Protein AF-A0A951WKP1-F1 (afdb_monomer_lite)

Radius of gyration: 12.59 Å; chains: 1; bounding box: 35×29×35 Å

Sequence (97 aa):
MQEIYKCFSSYDCVISAGGLTASELMLTQTPSILYATVPHQISRCEYFHSQGWCLYEPSLESTDFNRCLAALADLDTANWDQSGTRAVSKKIKSLLF

pLDDT: mean 80.81, std 15.44, range [44.91, 96.0]

Structure (mmCIF, N/CA/C/O backbone):
data_AF-A0A951WKP1-F1
#
_entry.id   AF-A0A951WKP1-F1
#
loop_
_atom_site.group_PDB
_atom_site.id
_atom_site.type_symbol
_atom_site.label_atom_id
_atom_site.label_alt_id
_atom_site.label_comp_id
_atom_site.label_asym_id
_atom_site.label_entity_id
_atom_site.label_seq_id
_atom_site.pdbx_PDB_ins_code
_atom_site.Cartn_x
_atom_site.Cartn_y
_atom_site.Cartn_z
_atom_site.occupancy
_atom_site.B_iso_or_equiv
_atom_site.auth_seq_id
_atom_site.auth_comp_id
_atom_site.auth_asym_id
_atom_site.auth_atom_id
_atom_site.pdbx_PDB_model_num
ATOM 1 N N . MET A 1 1 ? 2.078 18.864 10.303 1.00 59.06 1 MET A N 1
ATOM 2 C CA . MET A 1 1 ? 2.271 17.400 10.406 1.00 59.06 1 MET A CA 1
ATOM 3 C C . MET A 1 1 ? 1.051 16.695 11.009 1.00 59.06 1 MET A C 1
ATOM 5 O O . MET A 1 1 ? 0.631 15.706 10.444 1.00 59.06 1 MET A O 1
ATOM 9 N N . GLN A 1 2 ? 0.411 17.202 12.075 1.00 64.62 2 GLN A N 1
ATOM 10 C CA . GLN A 1 2 ? -0.781 16.543 12.655 1.00 64.62 2 GLN A CA 1
ATOM 11 C C . GLN A 1 2 ? -2.023 16.511 11.737 1.00 64.62 2 GLN A C 1
ATOM 13 O O . GLN A 1 2 ? -2.803 15.569 11.808 1.00 64.62 2 GLN A O 1
ATOM 18 N N . GLU A 1 3 ? -2.201 17.498 10.854 1.00 80.38 3 GLU A N 1
ATOM 19 C CA . GLU A 1 3 ? -3.387 17.576 9.981 1.00 80.38 3 GLU A CA 1
ATOM 20 C C . GLU A 1 3 ? -3.432 16.486 8.900 1.00 80.38 3 GLU A C 1
ATOM 22 O O . GLU A 1 3 ? -4.497 15.939 8.626 1.00 80.38 3 GLU A O 1
ATOM 27 N N . ILE A 1 4 ? -2.287 16.096 8.327 1.00 83.94 4 ILE A N 1
ATOM 28 C CA . ILE A 1 4 ? -2.273 15.062 7.279 1.00 83.94 4 ILE A CA 1
ATOM 29 C C . ILE A 1 4 ? -2.583 13.672 7.848 1.00 83.94 4 ILE A C 1
ATOM 31 O O . ILE A 1 4 ? -3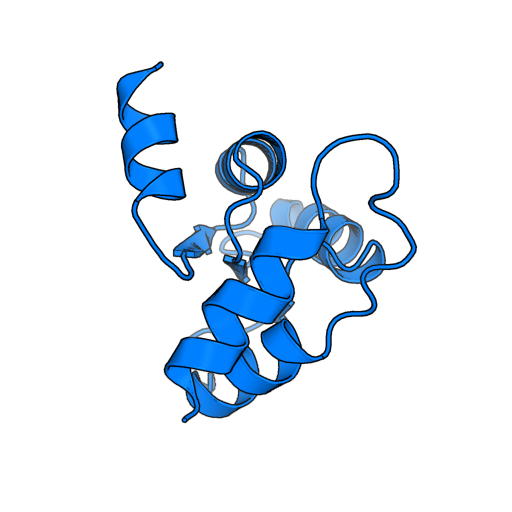.257 12.875 7.207 1.00 83.94 4 ILE A O 1
ATOM 35 N N . TYR A 1 5 ? -2.195 13.411 9.098 1.00 85.81 5 TYR A N 1
ATOM 36 C CA . TYR A 1 5 ? -2.519 12.157 9.779 1.00 85.81 5 TYR A CA 1
ATOM 37 C C . TYR A 1 5 ? -4.005 12.044 10.117 1.00 85.81 5 TYR A C 1
ATOM 39 O O . TYR A 1 5 ? -4.578 10.968 9.973 1.00 85.81 5 TYR A O 1
ATOM 47 N N . LYS A 1 6 ? -4.640 13.159 10.510 1.00 85.75 6 LYS A N 1
ATOM 48 C CA . LYS A 1 6 ? -6.102 13.225 10.665 1.00 85.75 6 LYS A CA 1
ATOM 49 C C . LYS A 1 6 ? -6.813 13.006 9.331 1.00 85.75 6 LYS A C 1
ATOM 51 O O . LYS A 1 6 ? -7.833 12.329 9.287 1.00 85.75 6 LYS A O 1
ATOM 56 N N . CYS A 1 7 ? -6.264 13.567 8.252 1.00 87.62 7 CYS A N 1
ATOM 57 C CA . CYS A 1 7 ? -6.779 13.356 6.906 1.00 87.62 7 CYS A CA 1
ATOM 58 C C . CYS A 1 7 ? -6.755 11.862 6.553 1.00 87.62 7 CYS A C 1
ATOM 60 O O . CYS A 1 7 ? -7.801 11.312 6.232 1.00 87.62 7 CYS A O 1
ATOM 62 N N . PHE A 1 8 ? -5.622 11.169 6.715 1.00 88.19 8 PHE A N 1
ATOM 63 C CA . PHE A 1 8 ? -5.538 9.734 6.419 1.00 88.19 8 PHE A CA 1
ATOM 64 C C . PHE A 1 8 ? -6.511 8.894 7.250 1.00 88.19 8 PHE A C 1
ATOM 66 O O . PHE A 1 8 ? -7.288 8.133 6.678 1.00 88.19 8 PHE A O 1
ATOM 73 N N . SER A 1 9 ? -6.553 9.089 8.571 1.00 84.69 9 SER A N 1
ATOM 74 C CA . SER A 1 9 ? -7.416 8.286 9.446 1.00 84.69 9 SER A CA 1
ATOM 75 C C . SER A 1 9 ? -8.919 8.517 9.233 1.00 84.69 9 SER A C 1
ATOM 77 O O . SER A 1 9 ? -9.729 7.656 9.599 1.00 84.69 9 SER A O 1
ATOM 79 N N . SER A 1 10 ? -9.306 9.638 8.608 1.00 88.38 10 SER A N 1
ATOM 80 C CA . SER A 1 10 ? -10.696 9.901 8.218 1.00 88.38 10 SER A CA 1
ATOM 81 C C . SER A 1 10 ? -11.185 9.060 7.036 1.00 88.38 10 SER A C 1
ATOM 83 O O . SER A 1 10 ? -12.394 8.908 6.886 1.00 88.38 10 SER A O 1
ATOM 85 N N . TYR A 1 11 ? -10.287 8.457 6.250 1.00 87.12 11 TYR A N 1
ATOM 86 C CA . TYR A 1 11 ? -10.655 7.579 5.138 1.00 87.12 11 TYR A CA 1
ATOM 87 C C . TYR A 1 11 ? -10.682 6.106 5.553 1.00 87.12 11 TYR A C 1
ATOM 89 O O . TYR A 1 11 ? -9.969 5.664 6.459 1.00 87.12 11 TYR A O 1
ATOM 97 N N . ASP A 1 12 ? -11.522 5.321 4.883 1.00 86.06 12 ASP A N 1
ATOM 98 C CA . ASP A 1 12 ? -11.592 3.868 5.061 1.00 86.06 12 ASP A CA 1
ATOM 99 C C . ASP A 1 12 ? -10.467 3.127 4.332 1.00 86.06 12 ASP A C 1
ATOM 101 O O . ASP A 1 12 ? -10.016 2.082 4.791 1.00 86.06 12 ASP A O 1
ATOM 105 N N . CYS A 1 13 ? -9.993 3.684 3.218 1.00 88.75 13 CYS A N 1
ATOM 106 C CA . CYS A 1 13 ? -8.838 3.206 2.473 1.00 88.75 13 CYS A CA 1
ATOM 107 C C . CYS A 1 13 ? -8.185 4.381 1.736 1.00 88.75 13 CYS A C 1
ATOM 109 O O . CYS A 1 13 ? -8.882 5.250 1.212 1.00 88.75 13 CYS A O 1
ATOM 111 N N . VAL A 1 14 ? -6.854 4.397 1.660 1.00 92.50 14 VAL A N 1
ATOM 112 C CA . VAL A 1 14 ? -6.085 5.401 0.912 1.00 92.50 14 VAL A CA 1
ATOM 113 C C . VAL A 1 14 ? -5.284 4.737 -0.203 1.00 92.50 14 VAL A C 1
ATOM 115 O O . VAL A 1 14 ? -4.596 3.743 0.008 1.00 92.50 14 VAL A O 1
ATOM 118 N N . ILE A 1 15 ? -5.332 5.320 -1.397 1.00 93.44 15 ILE A N 1
ATOM 119 C CA . ILE A 1 15 ? -4.471 4.945 -2.521 1.00 93.44 15 ILE A CA 1
ATOM 120 C C . ILE A 1 15 ? -3.319 5.947 -2.592 1.00 93.44 15 ILE A C 1
ATOM 122 O O . ILE A 1 15 ? -3.561 7.153 -2.636 1.00 93.44 15 ILE A O 1
ATOM 126 N N . SER A 1 16 ? -2.069 5.478 -2.576 1.00 93.75 16 SER A N 1
ATOM 127 C CA . SER A 1 16 ? -0.913 6.383 -2.579 1.00 93.75 16 SER A CA 1
ATOM 128 C C . SER A 1 16 ? 0.363 5.780 -3.167 1.00 93.75 16 SER A C 1
ATOM 130 O O . SER A 1 16 ? 0.462 4.580 -3.414 1.00 93.75 16 SER A O 1
ATOM 132 N N . ALA A 1 17 ? 1.367 6.633 -3.376 1.00 93.31 17 ALA A N 1
ATOM 133 C CA . ALA A 1 17 ? 2.705 6.220 -3.768 1.00 93.31 17 ALA A CA 1
ATOM 134 C C . ALA A 1 17 ? 3.486 5.620 -2.582 1.00 93.31 17 ALA A C 1
ATOM 136 O O . ALA A 1 17 ? 3.379 6.070 -1.439 1.00 93.31 17 ALA A O 1
ATOM 137 N N . GLY A 1 18 ? 4.360 4.660 -2.876 1.00 91.06 18 GLY A N 1
ATOM 138 C CA . GLY A 1 18 ? 5.199 3.917 -1.933 1.00 91.06 18 GLY A CA 1
ATOM 139 C C . GLY A 1 18 ? 6.362 4.694 -1.319 1.00 91.06 18 GLY A C 1
ATOM 140 O O . GLY A 1 18 ? 7.371 4.096 -0.965 1.00 91.06 18 GLY A O 1
ATOM 141 N N . GLY A 1 19 ? 6.280 6.023 -1.255 1.00 90.44 19 GLY A N 1
ATOM 142 C CA . GLY A 1 19 ? 7.310 6.891 -0.684 1.00 90.44 19 GLY A CA 1
ATOM 143 C C . GLY A 1 19 ? 7.226 6.987 0.843 1.00 90.44 19 GLY A C 1
ATOM 144 O O . GLY A 1 19 ? 6.953 6.011 1.543 1.00 90.44 19 GLY A O 1
ATOM 145 N N . LEU A 1 20 ? 7.441 8.191 1.385 1.00 91.50 20 LEU A N 1
ATOM 146 C CA . LEU A 1 20 ? 7.263 8.449 2.822 1.00 91.50 20 LEU A CA 1
ATOM 147 C C . LEU A 1 20 ? 5.809 8.262 3.270 1.00 91.50 20 LEU A C 1
ATOM 149 O O . LEU A 1 20 ? 5.581 7.784 4.379 1.00 91.50 20 LEU A O 1
ATOM 153 N N . THR A 1 21 ? 4.848 8.537 2.385 1.00 92.06 21 THR A N 1
ATOM 154 C CA . THR A 1 21 ? 3.416 8.366 2.656 1.00 92.06 21 THR A CA 1
ATOM 155 C C . THR A 1 21 ? 3.055 6.951 3.076 1.00 92.06 21 THR A C 1
ATOM 157 O O . THR A 1 21 ? 2.209 6.772 3.943 1.00 92.06 21 THR A O 1
ATOM 160 N N . ALA A 1 22 ? 3.759 5.941 2.564 1.00 91.31 22 ALA A N 1
ATOM 161 C CA . ALA A 1 22 ? 3.578 4.571 3.014 1.00 91.31 22 ALA A CA 1
ATOM 162 C C . ALA A 1 22 ? 3.815 4.434 4.531 1.00 91.31 22 ALA A C 1
ATOM 164 O O . ALA A 1 22 ? 2.982 3.878 5.235 1.00 91.31 22 ALA A O 1
ATOM 165 N N . SER A 1 23 ? 4.886 5.024 5.071 1.00 89.94 23 SER A N 1
ATOM 166 C CA . SER A 1 23 ? 5.156 5.020 6.517 1.00 89.94 23 SER A CA 1
ATOM 167 C C . SER A 1 23 ? 4.130 5.830 7.315 1.00 89.94 23 SER A C 1
ATOM 169 O O . SER A 1 23 ? 3.776 5.441 8.423 1.00 89.94 23 SER A O 1
ATOM 171 N N . GLU A 1 24 ? 3.627 6.934 6.766 1.00 90.69 24 GLU A N 1
ATOM 172 C CA . GLU A 1 24 ? 2.587 7.750 7.407 1.00 90.69 24 GLU A CA 1
ATOM 173 C C . GLU A 1 24 ? 1.251 6.991 7.506 1.00 90.69 24 GLU A C 1
ATOM 175 O O . GLU A 1 24 ? 0.571 7.037 8.535 1.00 90.69 24 GLU A O 1
ATOM 180 N N . LEU A 1 25 ? 0.899 6.232 6.466 1.00 89.69 25 LEU A N 1
ATOM 181 C CA . LEU A 1 25 ? -0.274 5.357 6.446 1.00 89.69 25 LEU A CA 1
ATOM 182 C C . LEU A 1 25 ? -0.129 4.201 7.441 1.00 89.69 25 LEU A C 1
ATOM 184 O O . LEU A 1 25 ? -1.085 3.886 8.146 1.00 89.69 25 LEU A O 1
ATOM 188 N N . MET A 1 26 ? 1.080 3.647 7.589 1.00 84.38 26 MET A N 1
ATOM 189 C CA . MET A 1 26 ? 1.378 2.664 8.638 1.00 84.38 26 MET A CA 1
ATOM 190 C C . MET A 1 26 ? 1.205 3.248 10.040 1.00 84.38 26 MET A C 1
ATOM 192 O O . MET A 1 26 ? 0.526 2.657 10.877 1.00 84.38 26 MET A O 1
ATOM 196 N N . LEU A 1 27 ? 1.775 4.430 10.297 1.00 83.94 27 LEU A N 1
ATOM 197 C CA . LEU A 1 27 ? 1.685 5.102 11.598 1.00 83.94 27 LEU A CA 1
ATOM 198 C C . LEU A 1 27 ? 0.242 5.430 11.989 1.00 83.94 27 LEU A C 1
ATOM 200 O O . LEU A 1 27 ? -0.118 5.345 13.160 1.00 83.94 27 LEU A O 1
ATOM 204 N N . THR A 1 28 ? -0.581 5.803 11.011 1.00 85.25 28 THR A N 1
ATOM 205 C CA . THR A 1 28 ? -2.006 6.098 11.215 1.00 85.25 28 THR A CA 1
ATOM 206 C C . THR A 1 28 ? -2.895 4.861 11.169 1.00 85.25 28 THR A C 1
ATOM 208 O O . THR A 1 28 ? -4.093 4.979 11.410 1.00 85.25 28 THR A O 1
ATOM 211 N N . GLN A 1 29 ? -2.321 3.690 10.875 1.00 82.81 29 GLN A N 1
ATOM 212 C CA . GLN A 1 29 ? -3.037 2.428 10.689 1.00 82.81 29 GLN A CA 1
ATOM 213 C C . GLN A 1 29 ? -4.173 2.544 9.670 1.00 82.81 29 GLN A C 1
ATOM 215 O O . GLN A 1 29 ? -5.235 1.936 9.805 1.00 82.81 29 GLN A O 1
ATOM 220 N N . THR A 1 30 ? -3.941 3.365 8.649 1.00 87.00 30 THR A N 1
ATOM 221 C CA . THR A 1 30 ? -4.911 3.616 7.596 1.00 87.00 30 THR A CA 1
ATOM 222 C C . THR A 1 30 ? -4.756 2.527 6.538 1.00 87.00 30 THR A C 1
ATOM 224 O O . THR A 1 30 ? -3.660 2.375 5.984 1.00 87.00 30 THR A O 1
ATOM 227 N N . PRO A 1 31 ? -5.823 1.772 6.225 1.00 88.50 31 PRO A N 1
ATOM 228 C CA . PRO A 1 31 ? -5.768 0.768 5.173 1.00 88.50 31 PRO A CA 1
ATOM 229 C C . PRO A 1 31 ? -5.354 1.411 3.854 1.00 88.50 31 PRO A C 1
ATOM 231 O O . PRO A 1 31 ? -5.782 2.526 3.544 1.00 88.50 31 PRO A O 1
ATOM 234 N N . SER A 1 32 ? -4.497 0.745 3.083 1.00 91.88 32 SER A N 1
ATOM 235 C CA . SER A 1 32 ? -3.961 1.376 1.882 1.00 91.88 32 SER A CA 1
ATOM 236 C C . SER A 1 32 ? -3.597 0.428 0.752 1.00 91.88 32 SER A C 1
ATOM 238 O O . SER A 1 32 ? -3.202 -0.718 0.968 1.00 91.88 32 SER A O 1
ATOM 240 N N . ILE A 1 33 ? -3.711 0.963 -0.464 1.00 94.62 33 ILE A N 1
ATOM 241 C CA . ILE A 1 33 ? -3.159 0.389 -1.689 1.00 94.62 33 ILE A CA 1
ATOM 242 C C . ILE A 1 33 ? -1.975 1.268 -2.088 1.00 94.62 33 ILE A C 1
ATOM 244 O O . ILE A 1 33 ? -2.139 2.459 -2.369 1.00 94.62 33 ILE A O 1
ATOM 248 N N . LEU A 1 34 ? -0.782 0.688 -2.086 1.00 95.12 34 LEU A N 1
ATOM 249 C CA . LEU A 1 34 ? 0.444 1.369 -2.465 1.00 95.12 34 LEU A CA 1
ATOM 250 C C . LEU A 1 34 ? 0.820 1.047 -3.905 1.00 95.12 34 LEU A C 1
ATOM 252 O O . LEU A 1 34 ? 0.667 -0.084 -4.358 1.00 95.12 34 LEU A O 1
ATOM 256 N N . TYR A 1 35 ? 1.395 2.040 -4.574 1.00 96.00 35 TYR A N 1
ATOM 257 C CA . TYR A 1 35 ? 1.984 1.918 -5.902 1.00 96.00 35 TYR A CA 1
ATOM 258 C C . TYR A 1 35 ? 3.418 2.423 -5.876 1.00 96.00 35 TYR A C 1
ATOM 260 O O . TYR A 1 35 ? 3.709 3.465 -5.289 1.00 96.00 35 TYR A O 1
ATOM 268 N N . ALA A 1 36 ? 4.325 1.722 -6.545 1.00 94.69 36 ALA A N 1
ATOM 269 C CA . ALA A 1 36 ? 5.666 2.241 -6.766 1.00 94.69 36 ALA A CA 1
ATOM 270 C C . ALA A 1 36 ? 5.642 3.149 -8.003 1.00 94.69 36 ALA A C 1
ATOM 272 O O . ALA A 1 36 ? 5.532 2.663 -9.124 1.00 94.69 36 ALA A O 1
ATOM 273 N N . THR A 1 37 ? 5.747 4.466 -7.816 1.00 93.19 37 THR A N 1
ATOM 274 C CA . THR A 1 37 ? 5.817 5.419 -8.942 1.00 93.19 37 THR A CA 1
ATOM 275 C C . THR A 1 37 ? 7.232 5.563 -9.498 1.00 93.19 37 THR A C 1
ATOM 277 O O . THR A 1 37 ? 7.430 6.109 -10.580 1.00 93.19 37 THR A O 1
ATOM 280 N N . VAL A 1 38 ? 8.226 5.066 -8.757 1.00 92.62 38 VAL A N 1
ATOM 281 C CA . VAL A 1 38 ? 9.646 5.053 -9.117 1.00 92.62 38 VAL A CA 1
ATOM 282 C C . VAL A 1 38 ? 10.313 3.773 -8.587 1.00 92.62 38 VAL A C 1
ATOM 284 O O . VAL A 1 38 ? 9.907 3.273 -7.534 1.00 92.62 38 VAL A O 1
ATOM 287 N N . PRO A 1 39 ? 11.369 3.250 -9.244 1.00 94.56 39 PRO A N 1
ATOM 288 C CA . PRO A 1 39 ? 11.918 1.921 -8.940 1.00 94.56 39 PRO A CA 1
ATOM 289 C C . PRO A 1 39 ? 12.350 1.696 -7.484 1.00 94.56 39 PRO A C 1
ATOM 291 O O . PRO A 1 39 ? 12.169 0.612 -6.941 1.00 94.56 39 PRO A O 1
ATOM 294 N N . HIS A 1 40 ? 12.881 2.718 -6.809 1.00 92.69 40 HIS A N 1
ATOM 295 C CA . HIS A 1 40 ? 13.349 2.584 -5.424 1.00 92.69 40 HIS A CA 1
ATOM 296 C C . HIS A 1 40 ? 12.216 2.446 -4.391 1.00 92.69 40 HIS A C 1
ATOM 298 O O . HIS A 1 40 ? 12.491 2.174 -3.225 1.00 92.69 40 HIS A O 1
ATOM 304 N N . GLN A 1 41 ? 10.955 2.652 -4.786 1.00 95.12 41 GLN A N 1
ATOM 305 C CA . GLN A 1 41 ? 9.798 2.431 -3.914 1.00 95.12 41 GLN A CA 1
ATOM 306 C C . GLN A 1 41 ? 9.349 0.966 -3.894 1.00 95.12 41 GLN A C 1
ATOM 308 O O . GLN A 1 41 ? 8.668 0.572 -2.953 1.00 95.12 41 GLN A O 1
ATOM 313 N N . ILE A 1 42 ? 9.741 0.158 -4.889 1.00 95.75 42 ILE A N 1
ATOM 314 C CA . ILE A 1 42 ? 9.268 -1.226 -5.058 1.00 95.75 42 ILE A CA 1
ATOM 315 C C . ILE A 1 42 ? 9.549 -2.051 -3.801 1.00 95.75 42 ILE A C 1
ATOM 317 O O . ILE A 1 42 ? 8.618 -2.559 -3.186 1.00 95.75 42 ILE A O 1
ATOM 321 N N . SER A 1 43 ? 10.804 -2.084 -3.345 1.00 94.62 43 SER A N 1
ATOM 322 C CA . SER A 1 43 ? 11.197 -2.870 -2.168 1.00 94.62 43 SER A CA 1
ATOM 323 C C . SER A 1 43 ? 10.466 -2.450 -0.891 1.00 94.62 43 SER A C 1
ATOM 325 O O . SER A 1 43 ? 10.194 -3.278 -0.025 1.00 94.62 43 SER A O 1
ATOM 327 N N . ARG A 1 44 ? 10.109 -1.165 -0.765 1.00 93.69 44 ARG A N 1
ATOM 328 C CA . ARG A 1 44 ? 9.324 -0.656 0.365 1.00 93.69 44 ARG A CA 1
ATOM 329 C C . ARG A 1 44 ? 7.870 -1.113 0.288 1.00 93.69 44 ARG A C 1
ATOM 331 O O . ARG A 1 44 ? 7.330 -1.545 1.304 1.00 93.69 44 ARG A O 1
ATOM 338 N N . CYS A 1 45 ? 7.249 -1.024 -0.887 1.00 94.81 45 CYS A N 1
ATOM 339 C CA . CYS A 1 45 ? 5.894 -1.524 -1.103 1.00 94.81 45 CYS A CA 1
ATOM 340 C C . CYS A 1 45 ? 5.811 -3.035 -0.860 1.00 94.81 45 CYS A C 1
ATOM 342 O O . CYS A 1 45 ? 4.931 -3.482 -0.132 1.00 94.81 45 CYS A O 1
ATOM 344 N N . GLU A 1 46 ? 6.751 -3.806 -1.413 1.00 94.69 46 GLU A N 1
ATOM 345 C CA . GLU A 1 46 ? 6.847 -5.255 -1.212 1.00 94.69 46 GLU A CA 1
ATOM 346 C C . GLU A 1 46 ? 7.038 -5.602 0.263 1.00 94.69 46 GLU A C 1
ATOM 348 O O . GLU A 1 46 ? 6.360 -6.491 0.776 1.00 94.69 46 GLU A O 1
ATOM 353 N N . TYR A 1 47 ? 7.901 -4.866 0.972 1.00 91.25 47 TYR A N 1
ATOM 354 C CA . TYR A 1 47 ? 8.092 -5.050 2.405 1.00 91.25 47 TYR A CA 1
ATOM 355 C C . TYR A 1 47 ? 6.777 -4.849 3.167 1.00 91.25 47 TYR A C 1
ATOM 357 O O . TYR A 1 47 ? 6.320 -5.787 3.814 1.00 91.25 47 TYR A O 1
ATOM 365 N N . PHE A 1 48 ? 6.114 -3.694 3.052 1.00 89.19 48 PHE A N 1
ATOM 366 C CA . PHE A 1 48 ? 4.865 -3.440 3.786 1.00 89.19 48 PHE A CA 1
ATOM 367 C C . PHE A 1 48 ? 3.719 -4.371 3.381 1.00 89.19 48 PHE A C 1
ATOM 369 O O . PHE A 1 48 ? 2.927 -4.775 4.235 1.00 89.19 48 PHE A O 1
ATOM 376 N N . HIS A 1 49 ? 3.668 -4.780 2.113 1.00 91.44 49 HIS A N 1
ATOM 377 C CA . HIS A 1 49 ? 2.720 -5.783 1.653 1.00 91.44 49 HIS A CA 1
ATOM 378 C C . HIS A 1 49 ? 2.984 -7.158 2.278 1.00 91.44 49 HIS A C 1
ATOM 380 O O . HIS A 1 49 ? 2.060 -7.779 2.795 1.00 91.44 49 HIS A O 1
ATOM 386 N N . SER A 1 50 ? 4.246 -7.602 2.320 1.00 88.50 50 SER A N 1
ATOM 387 C CA . SER A 1 50 ? 4.638 -8.879 2.937 1.00 88.50 50 SER A CA 1
ATOM 388 C C . SER A 1 50 ? 4.350 -8.941 4.440 1.00 88.50 50 SER A C 1
ATOM 390 O O . SER A 1 50 ? 4.155 -10.0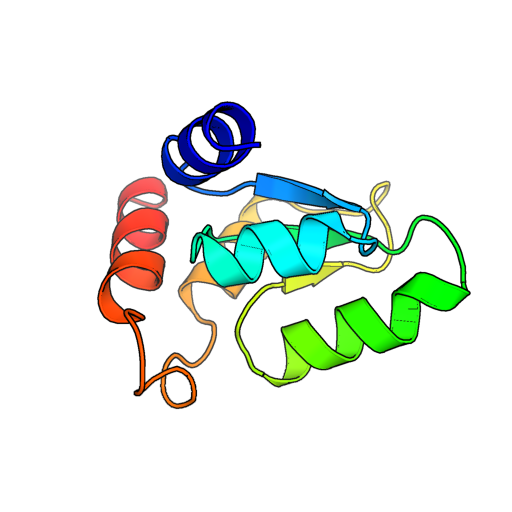23 4.986 1.00 88.50 50 SER A O 1
ATOM 392 N N . GLN A 1 51 ? 4.304 -7.785 5.112 1.00 83.88 51 GLN A N 1
ATOM 393 C CA . GLN A 1 51 ? 3.912 -7.689 6.519 1.00 83.88 51 GLN A CA 1
ATOM 394 C C . GLN A 1 51 ? 2.388 -7.729 6.725 1.00 83.88 51 GLN A C 1
ATOM 396 O O . GLN A 1 51 ? 1.927 -7.762 7.865 1.00 83.88 51 GLN A O 1
ATOM 401 N N . GLY A 1 52 ? 1.603 -7.712 5.644 1.00 83.25 52 GLY A N 1
ATOM 402 C CA . GLY A 1 52 ? 0.143 -7.665 5.690 1.00 83.25 52 GLY A CA 1
ATOM 403 C C . GLY A 1 52 ? -0.416 -6.286 6.038 1.00 83.25 52 GLY A C 1
ATOM 404 O O . GLY A 1 52 ? -1.579 -6.181 6.420 1.00 83.25 52 GLY A O 1
ATOM 405 N N . TRP A 1 53 ? 0.386 -5.219 5.945 1.00 84.06 53 TRP A N 1
ATOM 406 C CA . TRP A 1 53 ? -0.059 -3.898 6.391 1.00 84.06 53 TRP A CA 1
ATOM 407 C C . TRP A 1 53 ? -0.785 -3.080 5.319 1.00 84.06 53 TRP A C 1
ATOM 409 O O . TRP A 1 53 ? -1.578 -2.190 5.628 1.00 84.06 53 TRP A O 1
ATOM 419 N N . CYS A 1 54 ? -0.515 -3.377 4.052 1.00 90.19 54 CYS A N 1
ATOM 420 C CA . CYS A 1 54 ? -1.142 -2.749 2.898 1.00 90.19 54 CYS A CA 1
ATOM 421 C C . CYS A 1 54 ? -1.218 -3.736 1.728 1.00 90.19 54 CYS A C 1
ATOM 423 O O . CYS A 1 54 ? -0.561 -4.781 1.721 1.00 90.19 54 CYS A O 1
ATOM 425 N N . LEU A 1 55 ? -1.961 -3.373 0.688 1.00 93.25 55 LEU A N 1
ATOM 426 C CA . LEU A 1 55 ? -1.836 -4.022 -0.612 1.00 93.25 55 LEU A CA 1
ATOM 427 C C . LEU A 1 55 ? -0.789 -3.280 -1.444 1.00 93.25 55 LEU A C 1
ATOM 429 O O . LEU A 1 55 ? -0.842 -2.056 -1.534 1.00 93.25 55 LEU A O 1
ATOM 433 N N . TYR A 1 56 ? 0.145 -3.998 -2.061 1.00 94.94 56 TYR A N 1
ATOM 434 C CA . TYR A 1 56 ? 0.973 -3.435 -3.124 1.00 94.94 56 TYR A CA 1
ATOM 435 C C . TYR A 1 56 ? 0.379 -3.826 -4.477 1.00 94.94 56 TYR A C 1
ATOM 437 O O . TYR A 1 56 ? 0.181 -5.009 -4.739 1.00 94.94 56 TYR A O 1
ATOM 445 N N . GLU A 1 57 ? 0.118 -2.836 -5.329 1.00 95.06 57 GLU A N 1
ATOM 446 C CA . GLU A 1 57 ? -0.263 -3.049 -6.721 1.00 95.06 57 GLU A CA 1
ATOM 447 C C . GLU A 1 57 ? 0.818 -2.441 -7.643 1.00 95.06 57 GLU A C 1
ATOM 449 O O . GLU A 1 57 ? 1.141 -1.254 -7.533 1.00 95.06 57 GLU A O 1
ATOM 454 N N . PRO A 1 58 ? 1.444 -3.233 -8.533 1.00 90.44 58 PRO A N 1
ATOM 455 C CA . PRO A 1 58 ? 2.546 -2.759 -9.370 1.00 90.44 58 PRO A CA 1
ATOM 456 C C . PRO A 1 58 ? 2.124 -1.812 -10.504 1.00 90.44 58 PRO A C 1
ATOM 458 O O . PRO A 1 58 ? 2.981 -1.103 -11.029 1.00 90.44 58 PRO A O 1
ATOM 461 N N . SER A 1 59 ? 0.845 -1.773 -10.889 1.00 86.56 59 SER A N 1
ATOM 462 C CA . SER A 1 59 ? 0.356 -0.971 -12.021 1.00 86.56 59 SER A CA 1
ATOM 463 C C . SER A 1 59 ? -1.003 -0.355 -11.726 1.00 86.56 59 SER A C 1
ATOM 465 O O . SER A 1 59 ? -1.921 -1.083 -11.385 1.00 86.56 59 SER A O 1
ATOM 467 N N . LEU A 1 60 ? -1.145 0.962 -11.922 1.00 83.88 60 LEU A N 1
ATOM 468 C CA . LEU A 1 60 ? -2.426 1.679 -11.807 1.00 83.88 60 LEU A CA 1
ATOM 469 C C . LEU A 1 60 ? -3.370 1.425 -12.992 1.00 83.88 60 LEU A C 1
ATOM 471 O O . LEU A 1 60 ? -4.585 1.453 -12.827 1.00 83.88 60 LEU A O 1
ATOM 4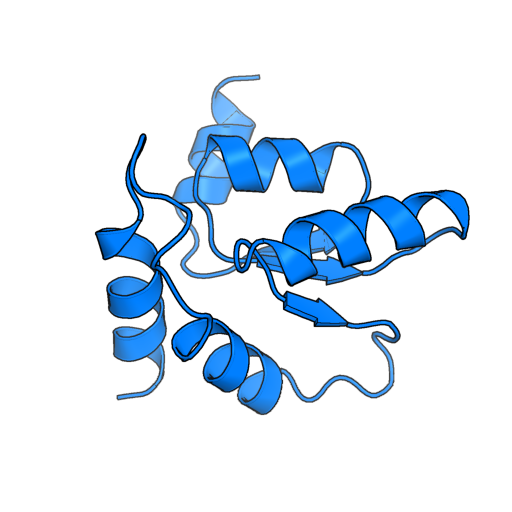75 N N . GLU A 1 61 ? -2.828 1.217 -14.195 1.00 85.44 61 GLU A N 1
ATOM 476 C CA . GLU A 1 61 ? -3.619 1.172 -15.437 1.00 85.44 61 GLU A CA 1
ATOM 477 C C . GLU A 1 61 ? -4.508 -0.071 -15.528 1.00 85.44 61 GLU A C 1
ATOM 479 O O . GLU A 1 61 ? -5.568 -0.046 -16.147 1.00 85.44 61 GLU A O 1
ATOM 484 N N . SER A 1 62 ? -4.076 -1.158 -14.892 1.00 85.44 62 SER A N 1
ATOM 485 C CA . SER A 1 62 ? -4.765 -2.448 -14.882 1.00 85.44 62 SER A CA 1
ATOM 486 C C . SER A 1 62 ? -5.422 -2.767 -13.537 1.00 85.44 62 SER A C 1
ATOM 488 O O . SER A 1 62 ? -5.845 -3.904 -13.327 1.00 85.44 62 SER A O 1
ATOM 490 N N . THR A 1 63 ? -5.486 -1.806 -12.608 1.00 90.50 63 THR A N 1
ATOM 491 C CA . THR A 1 63 ? -6.032 -2.052 -11.272 1.00 90.50 63 THR A CA 1
ATOM 492 C C . THR A 1 63 ? -7.541 -2.258 -11.315 1.00 90.50 63 THR A C 1
ATOM 494 O O . THR A 1 63 ? -8.303 -1.349 -11.641 1.00 90.50 63 THR A O 1
ATOM 497 N N . ASP A 1 64 ? -7.987 -3.418 -10.838 1.00 92.56 64 ASP A N 1
ATOM 498 C CA . ASP A 1 64 ? -9.355 -3.600 -10.354 1.00 92.56 64 ASP A CA 1
ATOM 499 C C . ASP A 1 64 ? -9.432 -3.222 -8.868 1.00 92.56 64 ASP A C 1
ATOM 501 O O . ASP A 1 64 ? -9.020 -3.986 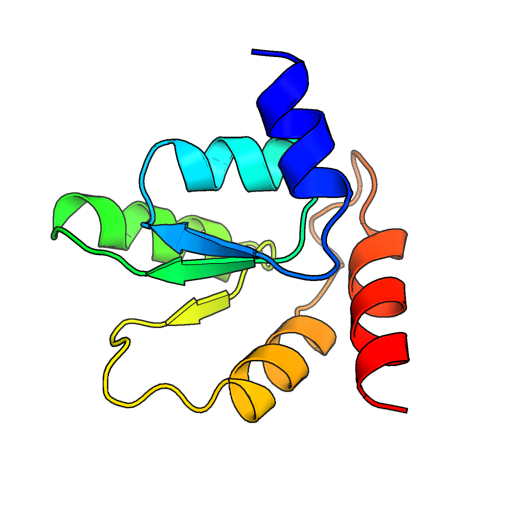-7.990 1.00 92.56 64 ASP A O 1
ATOM 505 N N . PHE A 1 65 ? -9.969 -2.035 -8.580 1.00 88.75 65 PHE A N 1
ATOM 506 C CA . PHE A 1 65 ? -10.066 -1.528 -7.212 1.00 88.75 65 PHE A CA 1
ATOM 507 C C . PHE A 1 65 ? -10.988 -2.362 -6.319 1.00 88.75 65 PHE A C 1
ATOM 509 O O . PHE A 1 65 ? -10.717 -2.469 -5.126 1.00 88.75 65 PHE A O 1
ATOM 516 N N . ASN A 1 66 ? -12.027 -3.001 -6.863 1.00 89.44 66 ASN A N 1
ATOM 517 C CA . ASN A 1 66 ? -12.908 -3.854 -6.064 1.00 89.44 66 ASN A CA 1
ATOM 518 C C . ASN A 1 66 ? -12.170 -5.117 -5.623 1.00 89.44 66 ASN A C 1
ATOM 520 O O . ASN A 1 66 ? -12.231 -5.499 -4.454 1.00 89.44 66 ASN A O 1
ATOM 524 N N . ARG A 1 67 ? -11.397 -5.718 -6.536 1.00 90.56 67 ARG A N 1
ATOM 525 C CA . ARG A 1 67 ? -10.501 -6.833 -6.205 1.00 90.56 67 ARG A CA 1
ATOM 526 C C . ARG A 1 67 ? -9.470 -6.419 -5.159 1.00 90.56 67 ARG A C 1
ATOM 528 O O . ARG A 1 67 ? -9.218 -7.172 -4.223 1.00 90.56 67 ARG A O 1
ATOM 535 N N . CYS A 1 68 ? -8.889 -5.229 -5.298 1.00 90.38 68 CYS A N 1
ATOM 536 C CA . CYS A 1 68 ? -7.925 -4.714 -4.331 1.00 90.38 68 CYS A CA 1
ATOM 537 C C . CYS A 1 68 ? -8.545 -4.528 -2.943 1.00 90.38 68 CYS A C 1
ATOM 539 O O . CYS A 1 68 ? -7.940 -4.934 -1.957 1.00 90.38 68 CYS A O 1
ATOM 541 N N . LEU A 1 69 ? -9.751 -3.961 -2.853 1.00 87.06 69 LEU A N 1
ATOM 542 C CA . LEU A 1 69 ? -10.461 -3.789 -1.584 1.00 87.06 69 LEU A CA 1
ATOM 543 C C . LEU A 1 69 ? -10.804 -5.132 -0.931 1.00 87.06 69 LEU A C 1
ATOM 545 O O . LEU A 1 69 ? -10.617 -5.280 0.275 1.00 87.06 69 LEU A O 1
ATOM 549 N N . ALA A 1 70 ? -11.238 -6.122 -1.715 1.00 87.12 70 ALA A N 1
ATOM 550 C CA . ALA A 1 70 ? -11.464 -7.478 -1.219 1.00 87.12 70 ALA A CA 1
ATOM 551 C C . ALA A 1 70 ? -10.165 -8.106 -0.685 1.00 87.12 70 ALA A C 1
ATOM 553 O O . ALA A 1 70 ? -10.130 -8.573 0.450 1.00 87.12 70 ALA A O 1
ATOM 554 N N . ALA A 1 71 ? -9.068 -8.020 -1.446 1.00 86.50 71 ALA A N 1
ATOM 555 C CA . ALA A 1 71 ? -7.762 -8.516 -1.012 1.00 86.50 71 ALA A CA 1
ATOM 556 C C . ALA A 1 71 ? -7.278 -7.826 0.274 1.00 86.50 71 ALA A C 1
ATOM 558 O O . ALA A 1 71 ? -6.756 -8.482 1.169 1.00 86.50 71 ALA A O 1
ATOM 559 N N . LEU A 1 72 ? -7.496 -6.514 0.399 1.00 84.81 72 LEU A N 1
ATOM 560 C CA . LEU A 1 72 ? -7.218 -5.751 1.618 1.00 84.81 72 LEU A CA 1
ATOM 561 C C . LEU A 1 72 ? -8.049 -6.211 2.820 1.00 84.81 72 LEU A C 1
ATOM 563 O O . LEU A 1 72 ? -7.544 -6.199 3.941 1.00 84.81 72 LEU A O 1
ATOM 567 N N . ALA A 1 73 ? -9.304 -6.615 2.610 1.00 81.31 73 ALA A N 1
ATOM 568 C CA . ALA A 1 73 ? -10.168 -7.142 3.667 1.00 81.31 73 ALA A CA 1
ATOM 569 C C . ALA A 1 73 ? -9.686 -8.499 4.217 1.00 81.31 73 ALA A C 1
ATOM 571 O O . ALA A 1 73 ? -9.971 -8.818 5.383 1.00 81.31 73 ALA A O 1
ATOM 572 N N . ASP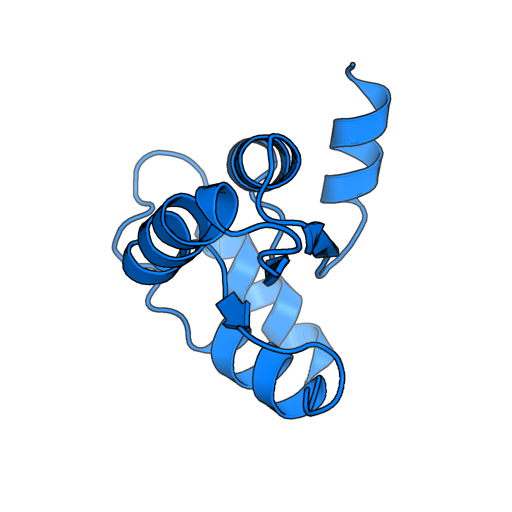 A 1 74 ? -8.968 -9.249 3.374 1.00 77.75 74 ASP A N 1
ATOM 573 C CA . ASP A 1 74 ? -8.463 -10.604 3.610 1.00 77.75 74 ASP A CA 1
ATOM 574 C C . ASP A 1 74 ? -6.997 -10.654 4.074 1.00 77.75 74 ASP A C 1
ATOM 576 O O . ASP A 1 74 ? -6.521 -11.728 4.442 1.00 77.75 74 ASP A O 1
ATOM 580 N N . LEU A 1 75 ? -6.275 -9.524 4.087 1.00 73.56 75 LEU A N 1
ATOM 581 C CA . LEU A 1 75 ? -4.893 -9.480 4.580 1.00 73.56 75 LEU A CA 1
ATOM 582 C C . LEU A 1 75 ? -4.809 -10.015 6.019 1.00 73.56 75 LEU A C 1
ATOM 584 O O . LEU A 1 75 ? -5.546 -9.577 6.908 1.00 73.56 75 LEU A O 1
ATOM 588 N N . ASP A 1 76 ? -3.902 -10.976 6.235 1.00 60.03 76 ASP A N 1
ATOM 589 C CA . ASP A 1 76 ? -3.755 -11.688 7.504 1.00 60.03 76 ASP A CA 1
ATOM 590 C C . ASP A 1 76 ? -3.223 -10.756 8.601 1.00 60.03 76 ASP A C 1
ATOM 592 O O . ASP A 1 76 ? -2.069 -10.325 8.626 1.00 60.03 76 ASP A O 1
ATOM 596 N N . THR A 1 77 ? -4.125 -10.423 9.518 1.00 51.38 77 THR A N 1
ATOM 597 C CA . THR A 1 77 ? -3.957 -9.419 10.576 1.00 51.38 77 THR A CA 1
ATOM 598 C C . THR A 1 77 ? -3.074 -9.865 11.751 1.00 51.38 77 THR A C 1
ATOM 600 O O . THR A 1 77 ? -2.937 -9.123 12.724 1.00 51.38 77 THR A O 1
ATOM 603 N N . ALA A 1 78 ? -2.483 -11.062 11.696 1.00 48.16 78 ALA A N 1
ATOM 604 C CA . ALA A 1 78 ? -1.770 -11.670 12.821 1.00 48.16 78 ALA A CA 1
ATOM 605 C C . ALA A 1 78 ? -0.463 -10.949 13.234 1.00 48.16 78 ALA A C 1
ATOM 607 O O . ALA A 1 78 ? -0.064 -11.042 14.391 1.00 48.16 78 ALA A O 1
ATOM 608 N N . ASN A 1 79 ? 0.183 -10.183 12.343 1.00 47.12 79 ASN A N 1
ATOM 609 C CA . ASN A 1 79 ? 1.514 -9.586 12.592 1.00 47.12 79 ASN A CA 1
ATOM 610 C C . ASN A 1 79 ? 1.508 -8.148 13.145 1.00 47.12 79 ASN A C 1
ATOM 612 O O . ASN A 1 79 ? 2.555 -7.515 13.264 1.0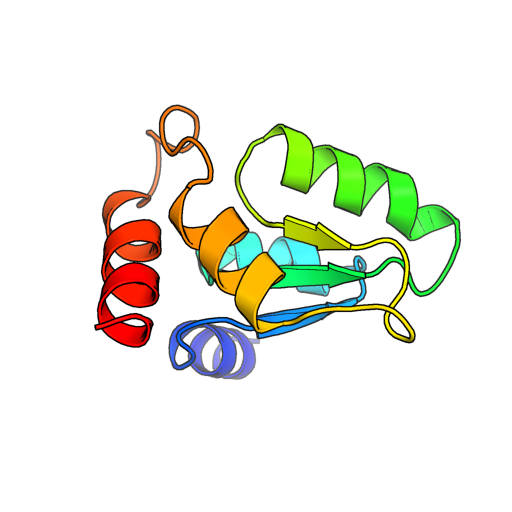0 47.12 79 ASN A O 1
ATOM 616 N N . TRP A 1 80 ? 0.343 -7.597 13.478 1.00 54.00 80 TRP A N 1
ATOM 617 C CA . TRP A 1 80 ? 0.189 -6.194 13.905 1.00 54.00 80 TRP A CA 1
ATOM 618 C C . TRP A 1 80 ? -0.161 -6.097 15.412 1.00 54.00 80 TRP A C 1
ATOM 620 O O . TRP A 1 80 ? -0.556 -5.052 15.934 1.00 54.00 80 TRP A O 1
ATOM 630 N N . ASP A 1 81 ? 0.067 -7.185 16.151 1.00 46.03 81 ASP A N 1
ATOM 631 C CA . ASP A 1 81 ? -0.195 -7.364 17.588 1.00 46.03 81 ASP A CA 1
ATOM 632 C C . ASP A 1 81 ? 0.742 -6.573 18.531 1.00 46.03 81 ASP A C 1
ATOM 634 O O . ASP A 1 81 ? 1.144 -7.034 19.591 1.00 46.03 81 ASP A O 1
ATOM 638 N N . GLN A 1 82 ? 1.112 -5.340 18.186 1.00 48.66 82 GLN A N 1
ATOM 639 C CA . GLN A 1 82 ? 1.641 -4.412 19.194 1.00 48.66 82 GLN A CA 1
ATOM 640 C C . GLN A 1 82 ? 1.009 -3.016 19.157 1.00 48.66 82 GLN A C 1
ATOM 642 O O . GLN A 1 82 ? 1.339 -2.209 20.024 1.00 48.66 82 GLN A O 1
ATOM 647 N N . SER A 1 83 ? 0.083 -2.689 18.232 1.00 44.91 83 SER A N 1
ATOM 648 C CA . SER A 1 83 ? -0.463 -1.314 18.222 1.00 44.91 83 SER A CA 1
ATOM 649 C C . SER A 1 83 ? -1.877 -1.007 17.692 1.00 44.91 83 SER A C 1
ATOM 651 O O . SER A 1 83 ? -2.264 0.145 17.872 1.00 44.91 83 SER A O 1
ATOM 653 N N . GLY A 1 84 ? -2.702 -1.891 17.093 1.00 52.31 84 GLY A N 1
ATOM 654 C CA . GLY A 1 84 ? -4.104 -1.474 16.776 1.00 52.31 84 GLY A CA 1
ATOM 655 C C . GLY A 1 84 ? -4.879 -2.117 15.610 1.00 52.31 84 GLY A C 1
ATOM 656 O O . GLY A 1 84 ? -5.771 -1.508 15.027 1.00 52.31 84 GLY A O 1
ATOM 657 N N . THR A 1 85 ? -4.623 -3.375 15.281 1.00 53.75 85 THR A N 1
ATOM 658 C CA . THR A 1 85 ? -5.031 -4.018 14.014 1.00 53.75 85 THR A CA 1
ATOM 659 C C . THR A 1 85 ? -6.521 -4.312 13.817 1.00 53.75 85 THR A C 1
ATOM 661 O O . THR A 1 85 ? -7.001 -4.399 12.688 1.00 53.75 85 THR A O 1
ATOM 664 N N . ARG A 1 86 ? -7.304 -4.499 14.886 1.00 47.69 86 ARG A N 1
ATOM 665 C CA . ARG A 1 86 ? -8.681 -5.030 14.766 1.00 47.69 86 ARG A CA 1
ATOM 666 C C . ARG A 1 86 ? -9.659 -4.073 14.059 1.00 47.69 86 ARG A C 1
ATOM 668 O O . ARG A 1 86 ? -10.781 -4.475 13.750 1.00 47.69 86 ARG A O 1
ATOM 675 N N . ALA A 1 87 ? -9.247 -2.826 13.820 1.00 51.56 87 ALA A N 1
ATOM 676 C CA . ALA A 1 87 ? -10.044 -1.788 13.175 1.00 51.56 87 ALA A CA 1
ATOM 677 C C . ALA A 1 87 ? -10.065 -1.896 11.635 1.00 51.56 87 ALA A C 1
ATOM 679 O O . ALA A 1 87 ? -11.121 -1.682 11.046 1.00 51.56 87 ALA A O 1
ATOM 680 N N . VAL A 1 88 ? -8.958 -2.289 10.988 1.00 56.25 88 VAL A N 1
ATOM 681 C CA . VAL A 1 88 ? -8.800 -2.257 9.516 1.00 56.25 88 VAL A CA 1
ATOM 682 C C . VAL A 1 88 ? -9.734 -3.240 8.802 1.00 56.25 88 VAL A C 1
ATOM 684 O O . VAL A 1 88 ? -10.558 -2.824 7.989 1.00 56.25 88 VAL A O 1
ATOM 687 N N . SER A 1 89 ? -9.684 -4.532 9.155 1.00 56.50 89 SER A N 1
ATOM 688 C CA . SER A 1 89 ? -10.538 -5.556 8.523 1.00 56.50 89 SER A CA 1
ATOM 689 C C . SER A 1 89 ? -12.030 -5.280 8.756 1.00 56.50 89 SER A C 1
ATOM 691 O O . SER A 1 89 ? -12.844 -5.491 7.864 1.00 56.50 89 SER A O 1
ATOM 693 N N . LYS A 1 90 ? -12.406 -4.740 9.926 1.00 59.53 90 LYS A N 1
ATOM 694 C CA . LYS A 1 90 ? -13.798 -4.349 10.208 1.00 59.53 90 LYS A CA 1
ATOM 695 C C . LYS A 1 90 ? -14.258 -3.172 9.345 1.00 59.53 90 LYS A C 1
ATOM 697 O O . LYS A 1 90 ? -15.355 -3.244 8.805 1.00 59.53 90 LYS A O 1
ATOM 702 N N . LYS A 1 91 ? -13.426 -2.130 9.216 1.00 63.88 91 LYS A N 1
ATOM 703 C CA . LYS A 1 91 ? -13.731 -0.901 8.464 1.00 63.88 91 LYS A CA 1
ATOM 704 C C . LYS A 1 91 ? -13.868 -1.169 6.960 1.00 63.88 91 LYS A C 1
ATOM 706 O O . LYS A 1 91 ? -14.790 -0.662 6.336 1.00 63.88 91 LYS A O 1
ATOM 711 N N . ILE A 1 92 ? -13.021 -2.029 6.388 1.00 63.38 92 ILE A N 1
ATOM 712 C CA . ILE A 1 92 ? -13.142 -2.409 4.969 1.00 63.38 92 ILE A CA 1
ATOM 713 C C . ILE A 1 92 ? -14.302 -3.382 4.736 1.00 63.38 92 ILE A C 1
ATOM 715 O O . ILE A 1 92 ? -15.033 -3.228 3.762 1.00 63.38 92 ILE A O 1
ATOM 719 N N . LYS A 1 93 ? -14.537 -4.356 5.625 1.00 64.00 93 LYS A N 1
ATOM 720 C CA . LYS A 1 93 ? -15.662 -5.294 5.453 1.00 64.00 93 LYS A CA 1
ATOM 721 C C . LYS A 1 93 ? -17.025 -4.600 5.460 1.00 64.00 93 LYS A C 1
ATOM 723 O O . LYS A 1 93 ? -17.906 -5.051 4.740 1.00 64.00 93 LYS A O 1
ATOM 728 N N . SER A 1 94 ? -17.186 -3.496 6.195 1.00 66.06 94 SER A N 1
ATOM 729 C CA . SER A 1 94 ? -18.407 -2.673 6.152 1.00 66.06 94 SER A CA 1
ATOM 730 C C . SER A 1 94 ? -18.583 -1.843 4.876 1.00 66.06 94 SER A C 1
ATOM 732 O O . SER A 1 94 ? -19.609 -1.196 4.726 1.00 66.06 94 SER A O 1
ATOM 734 N N . LEU A 1 95 ? -17.594 -1.801 3.979 1.00 61.56 95 LEU A N 1
ATOM 735 C CA . LEU A 1 95 ? -17.745 -1.175 2.660 1.00 61.56 95 LEU A CA 1
ATOM 736 C C . LEU A 1 95 ? -18.236 -2.159 1.593 1.00 61.56 95 LEU A C 1
ATOM 738 O O . LEU A 1 95 ? -18.660 -1.733 0.522 1.00 61.56 95 LEU A O 1
ATOM 742 N N . LEU A 1 96 ? -18.132 -3.463 1.859 1.00 59.16 96 LEU A N 1
ATOM 743 C CA . LEU A 1 96 ? -18.465 -4.519 0.902 1.00 59.16 96 LEU A CA 1
ATOM 744 C C . LEU A 1 96 ? -19.883 -5.092 1.109 1.00 59.16 96 LEU A C 1
ATOM 746 O O . LEU A 1 96 ? -20.337 -5.854 0.257 1.00 59.16 96 LEU A O 1
ATOM 750 N N . PHE A 1 97 ? -20.577 -4.715 2.195 1.00 49.88 97 PHE A N 1
ATOM 751 C CA . PHE A 1 97 ? -21.945 -5.122 2.561 1.00 49.88 97 PHE A CA 1
ATOM 752 C C . PHE A 1 97 ? -22.652 -4.020 3.352 1.00 49.88 97 PHE A C 1
ATOM 754 O O . PHE A 1 97 ? -23.898 -3.948 3.258 1.00 49.88 97 PHE A O 1
#

Foldseek 3Di:
DVVVLVVQLVDLEEEEELDVVVVSCLVSLREYEYEHPDDVSVVSQVVCVVLLSYHYDHDPVPDDVVVRLVVNLVRDQVNVPPDDRPPNNVSSVVVVD

Secondary structure (DSSP, 8-state):
-HHHHHHHHHSS-EEEESSHHHHHHHHTT--EEEE-SSGGGHHHHHHHHHTTSSEE-S-STT--HHHHHHHHHHS-GGGGTTTTTHHHHHHHHTT--